Protein AF-A0A925UJ90-F1 (afdb_monomer_lite)

Sequence (127 aa):
MSRPMPLDQADGLRRLFAHSRVCVLPVVSNPNVAFGGVMLERLCTAFAEHGKHTLVIDAAERANEAREMALVDLAECIEPLSAQVSYLAARGLPLRFVDSTGSTNGFLQAAMAAAPHCDVLLVHASA

Secondary structure (DSSP, 8-state):
-PPPPPS-TTHHHHHHS-----EEEEEE--TTSTTHHHHHHHHHHHHHHTT--EEEEEESTTSPBPPGGGGT-TGGGPEE-SSSEEEEE-BT-GGGG--TTS--HHHHHHHHHH-TT-SEEEEEE--

Radius of gyration: 17.58 Å; chains: 1; bounding box: 62×36×33 Å

pLDDT: mean 89.68, std 12.05, range [47.97, 98.5]

Foldseek 3Di:
DDDDDPPDPCPVVCVVPVQQPAAEAEDADDPPDPPPVVVVVVVLVVCVVVVFAEEEEAQAPPFDDFDPCCVVAVLVQWADPDPRYIYHRQHVNLVVCQDPVRDSVSVVVRVCVSCVVGNYYYYYYHD

Structure (mmCIF, N/CA/C/O backbone):
data_AF-A0A925UJ90-F1
#
_entry.id   AF-A0A925UJ90-F1
#
loop_
_atom_site.group_PDB
_atom_site.id
_atom_site.type_symbol
_atom_site.label_atom_id
_atom_site.label_alt_id
_atom_site.label_comp_id
_atom_site.label_asym_id
_atom_site.label_entity_id
_atom_site.label_seq_id
_atom_site.pdbx_PDB_ins_code
_atom_site.Cartn_x
_atom_site.Cartn_y
_atom_site.Cartn_z
_atom_site.occupancy
_atom_site.B_iso_or_equiv
_atom_site.auth_seq_id
_atom_site.auth_comp_id
_atom_site.auth_asym_id
_atom_site.auth_atom_id
_atom_site.pdbx_PDB_model_num
ATOM 1 N N . MET A 1 1 ? -47.332 -13.103 9.776 1.00 47.97 1 MET A N 1
ATOM 2 C CA . MET A 1 1 ? -46.410 -13.966 9.007 1.00 47.97 1 MET A CA 1
ATOM 3 C C . MET A 1 1 ? -45.065 -13.956 9.714 1.00 47.97 1 MET A C 1
ATOM 5 O O . MET A 1 1 ? -44.482 -12.890 9.858 1.00 47.97 1 MET A O 1
ATOM 9 N N . SER A 1 2 ? -44.642 -15.092 10.265 1.00 55.41 2 SER A N 1
ATOM 10 C CA . SER A 1 2 ? -43.370 -15.247 10.981 1.00 55.41 2 SER A CA 1
ATOM 11 C C . SER A 1 2 ? -42.202 -15.138 9.998 1.00 55.41 2 SER A C 1
ATOM 13 O O . SER A 1 2 ? -42.175 -15.822 8.977 1.00 55.41 2 SER A O 1
ATOM 15 N N . ARG A 1 3 ? -41.247 -14.246 10.282 1.00 54.94 3 ARG A N 1
ATOM 16 C CA . ARG A 1 3 ? -40.009 -14.122 9.502 1.00 54.94 3 ARG A CA 1
ATOM 17 C C . ARG A 1 3 ? -39.208 -15.426 9.659 1.00 54.94 3 ARG A C 1
ATOM 19 O O . ARG A 1 3 ? -39.126 -15.903 10.792 1.00 54.94 3 ARG A O 1
ATOM 26 N N . PRO A 1 4 ? -38.630 -16.010 8.591 1.00 61.94 4 PRO A N 1
ATOM 27 C CA . PRO A 1 4 ? -37.834 -17.228 8.717 1.00 61.94 4 PRO A CA 1
ATOM 28 C C . PRO A 1 4 ? -36.702 -16.999 9.721 1.00 61.94 4 PRO A C 1
ATOM 30 O O . PRO A 1 4 ? -36.077 -15.932 9.714 1.00 61.94 4 PRO A O 1
ATOM 33 N N . MET A 1 5 ? -36.459 -17.980 10.593 1.00 62.44 5 MET A N 1
ATOM 34 C CA . MET A 1 5 ? -35.300 -17.969 11.485 1.00 62.44 5 MET A CA 1
ATOM 35 C C . MET A 1 5 ? -34.030 -17.835 10.630 1.00 62.44 5 MET A C 1
ATOM 37 O O . MET A 1 5 ? -33.930 -18.533 9.617 1.00 62.44 5 MET A O 1
ATOM 41 N N . PRO A 1 6 ? -33.072 -16.958 10.985 1.00 56.59 6 PRO A N 1
ATOM 42 C CA . PRO A 1 6 ? -31.803 -16.894 10.275 1.00 56.59 6 PRO A CA 1
ATOM 43 C C . PRO A 1 6 ? -31.152 -18.280 10.334 1.00 56.59 6 PRO A C 1
ATOM 45 O O . PRO A 1 6 ? -30.849 -18.769 11.419 1.00 56.59 6 PRO A O 1
ATOM 48 N N . LEU A 1 7 ? -30.963 -18.915 9.173 1.00 68.06 7 LEU A N 1
ATOM 49 C CA . LEU A 1 7 ? -30.308 -20.227 9.025 1.00 68.06 7 LEU A CA 1
ATOM 50 C C . LEU A 1 7 ? -28.852 -20.224 9.520 1.00 68.06 7 LEU A C 1
ATOM 52 O O . LEU A 1 7 ? -28.225 -21.272 9.626 1.00 68.06 7 LEU A O 1
ATOM 56 N N . ASP A 1 8 ? -28.327 -19.043 9.828 1.00 75.56 8 ASP A N 1
ATOM 57 C CA . ASP A 1 8 ? -26.949 -18.808 10.192 1.00 75.56 8 ASP A CA 1
ATOM 58 C C . ASP A 1 8 ? -26.883 -17.881 11.412 1.00 75.56 8 ASP A C 1
ATOM 60 O O . ASP A 1 8 ? -27.027 -16.659 11.317 1.00 75.56 8 ASP A O 1
ATOM 64 N N . GLN A 1 9 ? -26.681 -18.491 12.580 1.00 75.25 9 GLN A N 1
ATOM 65 C CA . GLN A 1 9 ? -26.608 -17.813 13.878 1.00 75.25 9 GLN A CA 1
ATOM 66 C C . GLN A 1 9 ? -25.436 -16.824 13.975 1.00 75.25 9 GLN A C 1
ATOM 68 O O . GLN A 1 9 ? -25.429 -15.968 14.858 1.00 75.25 9 GLN A O 1
ATOM 73 N N . ALA A 1 10 ? -24.471 -16.897 13.054 1.00 81.06 10 ALA A N 1
ATOM 74 C CA . ALA A 1 10 ? -23.337 -15.989 13.002 1.00 81.06 10 ALA A CA 1
ATOM 75 C C . ALA A 1 10 ? -23.529 -14.821 12.015 1.00 81.06 10 ALA A C 1
ATOM 77 O O . ALA A 1 10 ? -22.658 -13.959 11.963 1.00 81.06 10 ALA A O 1
ATOM 78 N N . ASP A 1 11 ? -24.644 -14.710 11.276 1.00 74.44 11 ASP A N 1
ATOM 79 C CA . ASP A 1 11 ? -24.857 -13.608 10.312 1.00 74.44 11 ASP A CA 1
ATOM 80 C C . ASP A 1 11 ? -24.800 -12.219 10.977 1.00 74.44 11 ASP A C 1
ATOM 82 O O . ASP A 1 11 ? -24.140 -11.307 10.483 1.00 74.44 11 ASP A O 1
ATOM 86 N N . GLY A 1 12 ? -25.414 -12.066 12.155 1.00 75.31 12 GLY A N 1
ATOM 87 C CA . GLY A 1 12 ? -25.370 -10.811 12.914 1.00 75.31 12 GLY A CA 1
ATOM 88 C C . GLY A 1 12 ? -23.955 -10.441 13.373 1.00 75.31 12 GLY A C 1
ATOM 89 O O . GLY A 1 12 ? -23.544 -9.292 13.231 1.00 75.31 12 GLY A O 1
ATOM 90 N N . LEU A 1 13 ? -23.185 -11.425 13.849 1.00 77.12 13 LEU A N 1
ATOM 91 C CA . LEU A 1 13 ? -21.785 -11.244 14.246 1.00 77.12 13 LEU A CA 1
ATOM 92 C C . LEU A 1 13 ? -20.913 -10.923 13.033 1.00 77.12 13 LEU A C 1
ATOM 94 O O . LEU A 1 13 ? -20.120 -9.994 13.082 1.00 77.12 13 LEU A O 1
ATOM 98 N N . ARG A 1 14 ? -21.099 -11.622 11.910 1.00 71.25 14 ARG A N 1
ATOM 99 C CA . ARG A 1 14 ? -20.369 -11.335 10.674 1.00 71.25 14 ARG A CA 1
ATOM 100 C C . ARG A 1 14 ? -20.685 -9.952 10.131 1.00 71.25 14 ARG A C 1
ATOM 102 O O . ARG A 1 14 ? -19.789 -9.354 9.575 1.00 71.25 14 ARG A O 1
ATOM 109 N N . ARG A 1 15 ? -21.891 -9.408 10.311 1.00 64.00 15 ARG A N 1
ATOM 110 C CA . ARG A 1 15 ? -22.199 -8.010 9.948 1.00 64.00 15 ARG A CA 1
ATOM 111 C C . ARG A 1 15 ? -21.576 -6.998 10.907 1.00 64.00 15 ARG A C 1
ATOM 113 O O . ARG A 1 15 ? -21.115 -5.960 10.454 1.00 64.00 15 ARG A O 1
ATOM 120 N N . LEU A 1 16 ? -21.557 -7.304 12.204 1.00 63.62 16 LEU A N 1
ATOM 121 C CA . LEU A 1 16 ? -20.955 -6.450 13.235 1.00 63.62 16 LEU A CA 1
ATOM 122 C C . LEU A 1 16 ? -19.423 -6.410 13.137 1.00 63.62 16 LEU A C 1
ATOM 124 O O . LEU A 1 16 ? -18.831 -5.357 13.338 1.00 63.62 16 LEU A O 1
ATOM 128 N N . PHE A 1 17 ? -18.802 -7.539 12.789 1.00 61.78 17 PHE A N 1
ATOM 129 C CA . PHE A 1 17 ? -17.354 -7.705 12.627 1.00 61.78 17 PHE A CA 1
ATOM 130 C C . PHE A 1 17 ? -16.897 -7.735 11.169 1.00 61.78 17 PHE A C 1
ATOM 132 O O . PHE A 1 17 ? -15.709 -7.912 10.911 1.00 61.78 17 PHE A O 1
ATOM 139 N N . ALA A 1 18 ? -17.789 -7.497 10.203 1.00 58.34 18 ALA A N 1
ATOM 140 C CA . ALA A 1 18 ? -17.408 -7.146 8.834 1.00 58.34 18 ALA A CA 1
ATOM 141 C C . ALA A 1 18 ? -16.848 -5.720 8.796 1.00 58.34 18 ALA A C 1
ATOM 143 O O . ALA A 1 18 ? -17.193 -4.967 7.884 1.00 58.34 18 ALA A O 1
ATOM 144 N N . HIS A 1 19 ? -16.016 -5.362 9.793 1.00 53.47 19 HIS A N 1
ATOM 145 C CA . HIS A 1 19 ? -15.184 -4.171 9.814 1.00 53.47 19 HIS A CA 1
ATOM 146 C C . HIS A 1 19 ? -14.774 -3.886 8.384 1.00 53.47 19 HIS A C 1
ATOM 148 O O . HIS A 1 19 ? -14.229 -4.767 7.713 1.00 53.47 19 HIS A O 1
ATOM 154 N N . SER A 1 20 ? -15.214 -2.710 7.934 1.00 56.56 20 SER A N 1
ATOM 155 C CA . SER A 1 20 ? -15.089 -2.146 6.601 1.00 56.56 20 SER A CA 1
ATOM 156 C C . SER A 1 20 ? -13.988 -2.856 5.834 1.00 56.56 20 SER A C 1
ATOM 158 O O . SER A 1 20 ? -12.818 -2.666 6.155 1.00 56.56 20 SER A O 1
ATOM 160 N N . ARG A 1 21 ? -14.352 -3.741 4.894 1.00 71.94 21 ARG A N 1
ATOM 161 C CA . ARG A 1 21 ? -13.353 -4.430 4.070 1.00 71.94 21 ARG A CA 1
ATOM 162 C C . ARG A 1 21 ? -12.382 -3.371 3.563 1.00 71.94 21 ARG A C 1
ATOM 164 O O . ARG A 1 21 ? -12.829 -2.433 2.901 1.00 71.94 21 ARG A O 1
ATOM 171 N N . VAL A 1 22 ? -11.105 -3.512 3.913 1.00 87.38 22 VAL A N 1
ATOM 172 C CA . VAL A 1 22 ? -10.053 -2.615 3.441 1.00 87.38 22 VAL A CA 1
ATOM 173 C C . VAL A 1 22 ? -10.169 -2.528 1.923 1.00 87.38 22 VAL A C 1
ATOM 175 O O . VAL A 1 22 ? -10.175 -3.548 1.228 1.00 87.38 22 VAL A O 1
ATOM 178 N N . CYS A 1 23 ? -10.303 -1.313 1.406 1.00 93.88 23 CYS A N 1
ATOM 179 C CA . CYS A 1 23 ? -10.302 -1.070 -0.024 1.00 93.88 23 CYS A CA 1
ATOM 180 C C . CYS A 1 23 ? -8.857 -1.138 -0.519 1.00 93.88 23 CYS A C 1
ATOM 182 O O . CYS A 1 23 ? -8.055 -0.260 -0.210 1.00 93.88 23 CYS A O 1
ATOM 184 N N . VAL A 1 24 ? -8.510 -2.180 -1.274 1.00 95.50 24 VAL A N 1
ATOM 185 C CA . VAL A 1 24 ? -7.200 -2.257 -1.928 1.00 95.50 24 VAL A CA 1
ATOM 186 C C . VAL A 1 24 ? -7.283 -1.518 -3.260 1.00 95.50 24 VAL A C 1
ATOM 188 O O . VAL A 1 24 ? -8.002 -1.944 -4.164 1.00 95.50 24 VAL A O 1
ATOM 191 N N . LEU A 1 25 ? -6.547 -0.414 -3.376 1.00 97.12 25 LEU A N 1
ATOM 192 C CA . LEU A 1 25 ? -6.465 0.407 -4.579 1.00 97.12 25 LEU A CA 1
ATOM 193 C C . LEU A 1 25 ? -5.089 0.227 -5.236 1.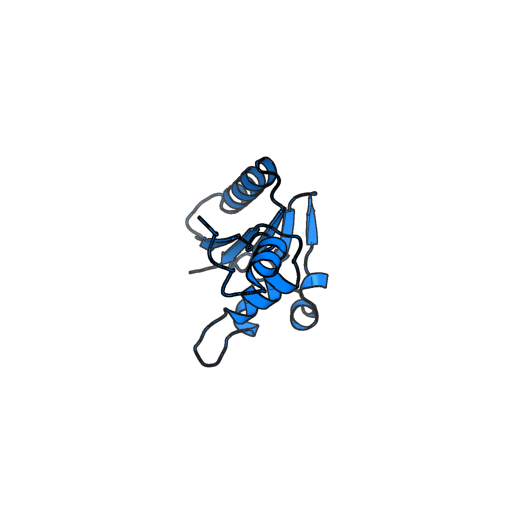00 97.12 25 LEU A C 1
ATOM 195 O O . LEU A 1 25 ? -4.117 0.834 -4.779 1.00 97.12 25 LEU A O 1
ATOM 199 N N . PRO A 1 26 ? -4.973 -0.578 -6.305 1.00 96.00 26 PRO A N 1
ATOM 200 C CA . PRO A 1 26 ? -3.741 -0.656 -7.071 1.00 96.00 26 PRO A CA 1
ATOM 201 C C . PRO A 1 26 ? -3.554 0.614 -7.907 1.00 96.00 26 PRO A C 1
ATOM 203 O O . PRO A 1 26 ? -4.454 1.041 -8.633 1.00 96.00 26 PRO A O 1
ATOM 206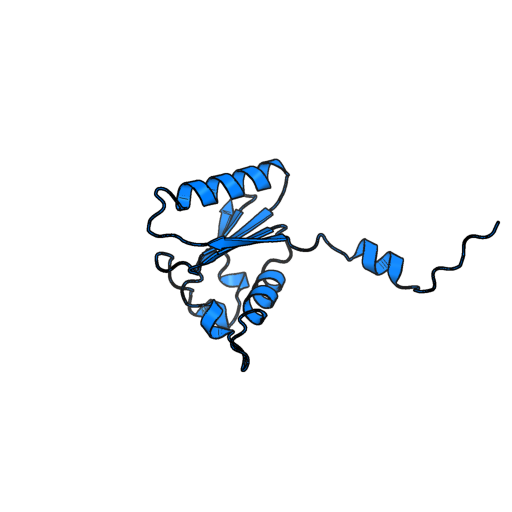 N N . VAL A 1 27 ? -2.363 1.196 -7.834 1.00 95.81 27 VAL A N 1
ATOM 207 C CA . VAL A 1 27 ? -1.934 2.336 -8.643 1.00 95.81 27 VAL A CA 1
ATOM 208 C C . VAL A 1 27 ? -0.651 1.946 -9.362 1.00 95.81 27 VAL A C 1
ATOM 210 O O . VAL A 1 27 ? 0.390 1.736 -8.746 1.00 95.81 27 VAL A O 1
ATOM 213 N N . VAL A 1 28 ? -0.712 1.854 -10.687 1.00 94.44 28 VAL A N 1
ATOM 214 C CA . VAL A 1 28 ? 0.465 1.495 -11.480 1.00 94.44 28 VAL A CA 1
ATOM 215 C C . VAL A 1 28 ? 1.435 2.673 -11.534 1.00 94.44 28 VAL A C 1
ATOM 217 O O . VAL A 1 28 ? 1.078 3.772 -11.961 1.00 94.44 28 VAL A O 1
ATOM 220 N N . SER A 1 29 ? 2.680 2.422 -11.146 1.00 93.06 29 SER A N 1
ATOM 221 C CA . SER A 1 29 ? 3.783 3.351 -11.323 1.00 93.06 29 SER A CA 1
ATOM 222 C C . SER A 1 29 ? 4.171 3.404 -12.792 1.00 93.06 29 SER A C 1
ATOM 224 O O . SER A 1 29 ? 4.605 2.409 -13.371 1.00 93.06 29 SER A O 1
ATOM 226 N N . ASN A 1 30 ? 4.001 4.572 -13.409 1.00 89.38 30 ASN A N 1
ATOM 227 C CA . ASN A 1 30 ? 4.354 4.792 -14.803 1.00 89.38 30 ASN A CA 1
ATOM 228 C C . ASN A 1 30 ? 5.437 5.876 -14.900 1.00 89.38 30 ASN A C 1
ATOM 230 O O . ASN A 1 30 ? 5.132 7.050 -14.669 1.00 89.38 30 ASN A O 1
ATOM 234 N N . PRO A 1 31 ? 6.681 5.533 -15.285 1.00 83.88 31 PRO A N 1
ATOM 235 C CA . PRO A 1 31 ? 7.778 6.498 -15.361 1.00 83.88 31 PRO A CA 1
ATOM 236 C C . PRO A 1 31 ? 7.572 7.575 -16.436 1.00 83.88 31 PRO A C 1
ATOM 238 O O . PRO A 1 31 ? 8.261 8.593 -16.407 1.00 83.88 31 PRO A O 1
ATOM 241 N N . ASN A 1 32 ? 6.634 7.366 -17.365 1.00 88.06 32 ASN A N 1
ATOM 242 C CA . ASN A 1 32 ? 6.298 8.313 -18.429 1.00 88.06 32 ASN A CA 1
ATOM 243 C C . ASN A 1 32 ? 5.207 9.314 -18.016 1.00 88.06 32 ASN A C 1
ATOM 245 O O . ASN A 1 32 ? 4.937 10.262 -18.751 1.00 88.06 32 ASN A O 1
ATOM 249 N N . VAL A 1 33 ? 4.561 9.114 -16.862 1.00 83.75 33 VAL A N 1
ATOM 250 C CA . VAL A 1 33 ? 3.568 10.048 -16.324 1.00 83.75 33 VAL A CA 1
ATOM 251 C C . VAL A 1 33 ? 4.277 11.033 -15.402 1.00 83.75 33 VAL A C 1
ATOM 253 O O . VAL A 1 33 ? 4.865 10.663 -14.385 1.00 83.75 33 VAL A O 1
ATOM 256 N N . ALA A 1 34 ? 4.220 12.314 -15.759 1.00 82.88 34 ALA A N 1
ATOM 257 C CA . ALA A 1 34 ? 4.742 13.373 -14.909 1.00 82.88 34 ALA A CA 1
ATOM 258 C C . ALA A 1 34 ? 3.925 13.486 -13.609 1.00 82.88 34 ALA A C 1
ATOM 260 O O . ALA A 1 34 ? 2.718 13.254 -13.595 1.00 82.88 34 ALA A O 1
ATOM 261 N N . PHE A 1 35 ? 4.587 13.893 -12.523 1.00 83.69 35 PHE A N 1
ATOM 262 C CA . PHE A 1 35 ? 3.945 14.217 -11.241 1.00 83.69 35 PHE A CA 1
ATOM 263 C C . PHE A 1 35 ? 3.177 13.062 -10.566 1.00 83.69 35 PHE A C 1
ATOM 265 O O . PHE A 1 35 ? 2.218 13.310 -9.837 1.00 83.69 35 PHE A O 1
ATOM 272 N N . GLY A 1 36 ? 3.616 11.807 -10.731 1.00 84.94 36 GLY A N 1
ATOM 273 C CA . GLY A 1 36 ? 2.988 10.647 -10.074 1.00 84.94 36 GLY A CA 1
ATOM 274 C C . GLY A 1 36 ? 2.818 10.799 -8.552 1.00 84.94 36 GLY A C 1
ATOM 275 O O . GLY A 1 36 ? 1.770 10.455 -8.015 1.00 84.94 36 GLY A O 1
ATOM 276 N N . GLY A 1 37 ? 3.782 11.424 -7.865 1.00 87.81 37 GLY A N 1
ATOM 277 C CA . GLY A 1 37 ? 3.665 11.726 -6.430 1.00 87.81 37 GLY A CA 1
ATOM 278 C C . GLY A 1 37 ? 2.494 12.657 -6.085 1.00 87.81 37 GLY A C 1
ATOM 279 O O . GLY A 1 37 ? 1.792 12.420 -5.108 1.00 87.81 37 GLY A O 1
ATOM 280 N N . VAL A 1 38 ? 2.210 13.658 -6.928 1.00 91.69 38 VAL A N 1
ATOM 281 C CA . VAL A 1 38 ? 1.065 14.568 -6.735 1.00 91.69 38 VAL A CA 1
ATOM 282 C C . VAL A 1 38 ? -0.251 13.813 -6.905 1.00 91.69 38 VAL A C 1
ATOM 284 O O . VAL A 1 38 ? -1.202 14.054 -6.170 1.00 91.69 38 VAL A O 1
ATOM 287 N N . MET A 1 39 ? -0.322 12.870 -7.847 1.00 92.75 39 MET A N 1
ATOM 288 C CA . MET A 1 39 ? -1.508 12.029 -8.014 1.00 92.75 39 MET A CA 1
ATOM 289 C C . MET A 1 39 ? -1.792 11.203 -6.751 1.00 92.75 39 MET A C 1
ATOM 291 O O . MET A 1 39 ? -2.936 11.157 -6.300 1.00 92.75 39 MET A O 1
ATOM 295 N N . LEU A 1 40 ? -0.758 10.593 -6.156 1.00 94.81 40 LEU A N 1
ATOM 296 C CA . LEU A 1 40 ? -0.879 9.837 -4.903 1.00 94.81 40 LEU A CA 1
ATOM 297 C C . LEU A 1 40 ? -1.374 10.731 -3.758 1.00 94.81 40 LEU A C 1
ATOM 299 O O . LEU A 1 40 ? -2.321 10.370 -3.064 1.00 94.81 40 LEU A O 1
ATOM 303 N N . GLU A 1 41 ? -0.804 11.929 -3.616 1.00 95.50 41 GLU A N 1
ATOM 304 C CA . GLU A 1 41 ? -1.239 12.916 -2.620 1.00 95.50 41 GLU A CA 1
ATOM 305 C C . GLU A 1 41 ? -2.720 13.297 -2.790 1.00 95.50 41 GLU A C 1
ATOM 307 O O . GLU A 1 41 ? -3.470 13.371 -1.812 1.00 95.50 41 GLU A O 1
ATOM 312 N N . ARG A 1 42 ? -3.179 13.490 -4.034 1.00 96.75 42 ARG A N 1
ATOM 313 C CA . ARG A 1 42 ? -4.581 13.824 -4.329 1.00 96.75 42 ARG A CA 1
ATOM 314 C C . ARG A 1 42 ? -5.539 12.682 -4.019 1.00 96.75 42 ARG A C 1
ATOM 316 O O . ARG A 1 42 ? -6.621 12.952 -3.504 1.00 96.75 42 ARG A O 1
ATOM 323 N N . LEU A 1 43 ? -5.151 11.430 -4.265 1.00 97.12 43 LEU A N 1
ATOM 324 C CA . LEU A 1 43 ? -5.943 10.274 -3.837 1.00 97.12 43 LEU A CA 1
ATOM 325 C C . LEU A 1 43 ? -6.059 10.214 -2.312 1.00 97.12 43 LEU A C 1
ATOM 327 O O . LEU A 1 43 ? -7.167 10.089 -1.795 1.00 97.12 43 LEU A O 1
ATOM 331 N N . CYS A 1 44 ? -4.944 10.363 -1.593 1.00 98.12 44 CYS A N 1
ATOM 332 C CA . CYS A 1 44 ? -4.953 10.398 -0.130 1.00 98.12 44 CYS A CA 1
ATOM 333 C C . CYS A 1 44 ? -5.839 11.529 0.407 1.00 98.12 44 CYS A C 1
ATOM 335 O O . CYS A 1 44 ? -6.614 11.311 1.333 1.00 98.12 44 CYS A O 1
ATOM 337 N N . THR A 1 45 ? -5.774 12.713 -0.208 1.00 98.00 45 THR A N 1
ATOM 338 C CA . THR A 1 45 ? -6.631 13.855 0.144 1.00 98.00 45 THR A CA 1
ATOM 339 C C . THR A 1 45 ? -8.107 13.519 -0.056 1.00 98.00 45 THR A C 1
ATOM 341 O O . THR A 1 45 ? -8.903 13.704 0.860 1.00 98.00 45 THR A O 1
ATOM 344 N N . ALA A 1 46 ? -8.472 12.959 -1.212 1.00 98.12 46 ALA A N 1
ATOM 345 C CA . ALA A 1 46 ? -9.852 12.580 -1.498 1.00 98.12 46 ALA A CA 1
ATOM 346 C C . ALA A 1 46 ? -10.383 11.536 -0.499 1.00 98.12 46 ALA A C 1
ATOM 348 O O . ALA A 1 46 ? -11.524 11.632 -0.053 1.00 98.12 46 ALA A O 1
ATOM 349 N N . PHE A 1 47 ? -9.566 10.558 -0.097 1.00 97.88 47 PHE A N 1
ATOM 350 C CA . PHE A 1 47 ? -9.948 9.604 0.947 1.00 97.88 47 PHE A CA 1
ATOM 351 C C . PHE A 1 47 ? -10.086 10.268 2.321 1.00 97.88 47 PHE A C 1
ATOM 353 O O . PHE A 1 47 ? -11.081 10.037 3.012 1.00 97.88 47 PHE A O 1
ATOM 360 N N . ALA A 1 48 ? -9.155 11.145 2.692 1.00 97.62 48 ALA A N 1
ATOM 361 C CA . ALA A 1 48 ? -9.213 11.885 3.949 1.00 97.62 48 ALA A CA 1
ATOM 362 C C . ALA A 1 48 ? -10.474 12.765 4.053 1.00 97.62 48 ALA A C 1
ATOM 364 O O . ALA A 1 48 ? -11.098 12.804 5.112 1.00 97.62 48 ALA A O 1
ATOM 365 N N . GLU A 1 49 ? -10.910 13.397 2.957 1.00 97.94 49 GLU A N 1
ATOM 366 C CA . GLU A 1 49 ? -12.169 14.162 2.885 1.00 97.94 49 GLU A CA 1
ATOM 367 C C . GLU A 1 49 ? -13.412 13.298 3.155 1.00 97.94 49 GLU A C 1
ATOM 369 O O . GLU A 1 49 ? -14.420 13.793 3.656 1.00 97.94 49 GLU A O 1
ATOM 374 N N . HIS A 1 50 ? -13.329 11.990 2.899 1.00 96.00 50 HIS A N 1
ATOM 375 C CA . HIS A 1 50 ? -14.366 11.010 3.235 1.00 96.00 50 HIS A CA 1
ATOM 376 C C . HIS A 1 50 ? -14.161 10.369 4.619 1.00 96.00 50 HIS A C 1
ATOM 378 O O . HIS A 1 50 ? -14.811 9.373 4.946 1.00 96.00 50 HIS A O 1
ATOM 384 N N . GLY A 1 51 ? -13.252 10.914 5.434 1.00 95.62 51 GLY A N 1
ATOM 385 C CA . GLY A 1 51 ? -12.925 10.403 6.763 1.00 95.62 51 GLY A CA 1
ATOM 386 C C . GLY A 1 51 ? -12.204 9.056 6.742 1.00 95.62 51 GLY A C 1
ATOM 387 O O . GLY A 1 51 ? -12.312 8.306 7.708 1.00 95.62 51 GLY A O 1
ATOM 388 N N . LYS A 1 52 ? -11.521 8.721 5.639 1.00 96.81 52 LYS A N 1
ATOM 389 C CA . LYS A 1 52 ? -10.837 7.438 5.452 1.00 96.81 52 LYS A CA 1
ATOM 390 C C . LYS A 1 52 ? -9.350 7.546 5.749 1.00 96.81 52 LYS A C 1
ATOM 392 O O . LYS A 1 52 ? -8.692 8.478 5.289 1.00 96.81 52 LYS A O 1
ATOM 397 N N . HIS A 1 53 ? -8.821 6.558 6.466 1.00 97.62 53 HIS A N 1
ATOM 398 C CA . HIS A 1 53 ? -7.388 6.438 6.700 1.00 97.62 53 HIS A CA 1
ATOM 399 C C . HIS A 1 53 ? -6.733 5.596 5.595 1.00 97.62 53 HIS A C 1
ATOM 401 O O . HIS A 1 53 ? -7.144 4.461 5.341 1.00 97.62 53 HIS A O 1
ATOM 407 N N . THR A 1 54 ? -5.703 6.136 4.943 1.00 98.44 54 THR A N 1
ATOM 408 C CA . THR A 1 54 ? -4.996 5.484 3.830 1.00 98.44 54 THR A CA 1
ATOM 409 C C . THR A 1 54 ? -3.608 5.023 4.265 1.00 98.44 54 THR A C 1
ATOM 411 O O . THR A 1 54 ? -2.816 5.822 4.758 1.00 98.44 54 THR A O 1
ATOM 414 N N . LEU A 1 55 ? -3.286 3.750 4.033 1.00 98.44 55 LEU A N 1
ATOM 415 C CA . LEU A 1 55 ? -1.906 3.271 3.987 1.00 98.44 55 LEU A CA 1
ATOM 416 C C . LEU A 1 55 ? -1.420 3.318 2.538 1.00 98.44 55 LEU A C 1
ATOM 418 O O . LEU A 1 55 ? -1.944 2.603 1.683 1.00 98.44 55 LEU A O 1
ATOM 422 N N . VAL A 1 56 ? -0.406 4.135 2.273 1.00 98.31 56 VAL A N 1
ATOM 423 C CA . VAL A 1 56 ? 0.323 4.129 1.004 1.00 98.31 56 VAL A CA 1
ATOM 424 C C . VAL A 1 56 ? 1.445 3.104 1.095 1.00 98.31 56 VAL A C 1
ATOM 426 O O . VAL A 1 56 ? 2.363 3.252 1.894 1.00 98.31 56 VAL A O 1
ATOM 429 N N . ILE A 1 57 ? 1.382 2.072 0.262 1.00 98.25 57 ILE A N 1
ATOM 430 C CA . ILE A 1 57 ? 2.438 1.075 0.100 1.00 98.25 57 ILE A CA 1
ATOM 431 C C . ILE A 1 57 ? 3.164 1.387 -1.201 1.00 98.25 57 ILE A C 1
ATOM 433 O O . ILE A 1 57 ? 2.615 1.180 -2.283 1.00 98.25 57 ILE A O 1
ATOM 437 N N . ASP A 1 58 ? 4.389 1.889 -1.103 1.00 97.31 58 ASP A N 1
ATOM 438 C CA . ASP A 1 58 ? 5.161 2.335 -2.259 1.00 97.31 58 ASP A CA 1
ATOM 439 C C . ASP A 1 58 ? 6.233 1.306 -2.620 1.00 97.31 58 ASP A C 1
ATOM 441 O O . ASP A 1 58 ? 7.325 1.261 -2.051 1.00 97.31 58 ASP A O 1
ATOM 445 N N . ALA A 1 59 ? 5.879 0.432 -3.557 1.00 96.56 59 ALA A N 1
ATOM 446 C CA . ALA A 1 59 ? 6.715 -0.628 -4.104 1.00 96.56 59 ALA A CA 1
ATOM 447 C C . ALA A 1 59 ? 7.236 -0.302 -5.515 1.00 96.56 59 ALA A C 1
ATOM 449 O O . ALA A 1 59 ? 7.748 -1.184 -6.204 1.00 96.56 59 ALA A O 1
ATOM 450 N N . ALA A 1 60 ? 7.100 0.948 -5.963 1.00 94.88 60 ALA A N 1
ATOM 451 C CA . ALA A 1 60 ? 7.590 1.389 -7.260 1.00 94.88 60 ALA A CA 1
ATOM 452 C C . ALA A 1 60 ? 9.125 1.338 -7.359 1.00 94.88 60 ALA A C 1
ATOM 454 O O . ALA A 1 60 ? 9.845 1.439 -6.366 1.00 94.88 60 ALA A O 1
ATOM 455 N N . GLU A 1 61 ? 9.648 1.275 -8.585 1.00 91.5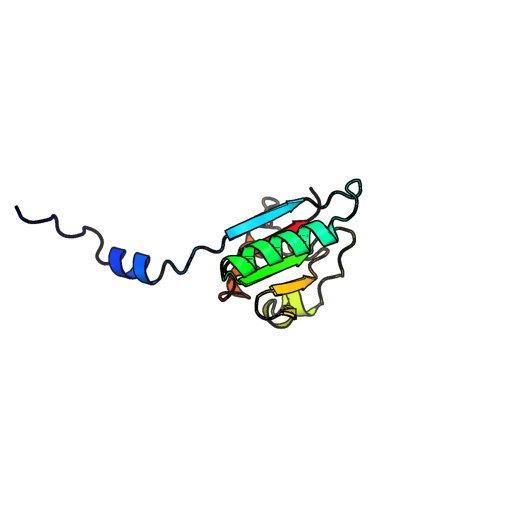0 61 GLU A N 1
ATOM 456 C CA . GLU A 1 61 ? 11.096 1.205 -8.852 1.00 91.50 61 GLU A CA 1
ATOM 457 C C . GLU A 1 61 ? 11.890 2.380 -8.255 1.00 91.50 61 GLU A C 1
ATOM 459 O O . GLU A 1 61 ? 13.051 2.227 -7.883 1.00 91.50 61 GLU A O 1
ATOM 464 N N . ARG A 1 62 ? 11.264 3.558 -8.144 1.00 89.69 62 ARG A N 1
ATOM 465 C CA . ARG A 1 62 ? 11.882 4.778 -7.594 1.00 89.69 62 ARG A CA 1
ATOM 466 C C . ARG A 1 62 ? 11.586 5.005 -6.109 1.00 89.69 62 ARG A C 1
ATOM 468 O O . ARG A 1 62 ? 12.077 5.986 -5.558 1.00 89.69 62 ARG A O 1
ATOM 475 N N . ALA A 1 63 ? 10.793 4.138 -5.481 1.00 93.00 63 ALA A N 1
ATOM 476 C CA . ALA A 1 63 ? 10.478 4.228 -4.060 1.00 93.00 63 ALA A CA 1
ATOM 477 C C . ALA A 1 63 ? 11.709 3.922 -3.199 1.00 93.00 63 ALA A C 1
ATOM 479 O O . ALA A 1 63 ? 12.704 3.383 -3.689 1.00 93.00 63 ALA A O 1
ATOM 480 N N . ASN A 1 64 ? 11.640 4.229 -1.906 1.00 94.94 64 ASN A N 1
ATOM 481 C CA . ASN A 1 64 ? 12.664 3.799 -0.957 1.00 94.94 64 ASN A CA 1
ATOM 482 C C . ASN A 1 64 ? 12.637 2.273 -0.768 1.00 94.94 64 ASN A C 1
ATOM 484 O O . ASN A 1 64 ? 11.593 1.631 -0.920 1.00 94.94 64 ASN A O 1
ATOM 488 N N . GLU A 1 65 ? 13.788 1.689 -0.422 1.00 94.88 65 GLU A N 1
ATOM 489 C CA . GLU A 1 65 ? 13.850 0.271 -0.049 1.00 94.88 65 GLU A CA 1
ATOM 490 C C . GLU A 1 65 ? 13.078 0.008 1.233 1.00 94.88 65 GLU A C 1
ATOM 492 O O . GLU A 1 65 ? 13.056 0.836 2.148 1.00 94.88 65 GLU A O 1
ATOM 497 N N . ALA A 1 66 ? 12.458 -1.168 1.294 1.00 94.88 66 ALA A N 1
ATOM 498 C CA . ALA A 1 66 ? 11.887 -1.640 2.537 1.00 94.88 66 ALA A CA 1
ATOM 499 C C . ALA A 1 66 ? 12.980 -1.818 3.591 1.00 94.88 66 ALA A C 1
ATOM 501 O O . ALA A 1 66 ? 14.064 -2.331 3.310 1.00 94.88 66 ALA A O 1
ATOM 502 N N . ARG A 1 67 ? 12.665 -1.419 4.823 1.00 94.12 67 ARG A N 1
ATOM 503 C CA . ARG A 1 67 ? 13.534 -1.649 5.979 1.00 94.12 67 ARG A CA 1
ATOM 504 C C . ARG A 1 67 ? 13.680 -3.153 6.207 1.00 94.12 67 ARG A C 1
ATOM 506 O O . ARG A 1 67 ? 12.719 -3.895 6.026 1.00 94.12 67 ARG A O 1
ATOM 513 N N . GLU A 1 68 ? 14.846 -3.600 6.668 1.00 91.88 68 GLU A N 1
ATOM 514 C CA . GLU A 1 68 ? 15.093 -5.027 6.941 1.00 91.88 68 GLU A CA 1
ATOM 515 C C . GLU A 1 68 ? 14.070 -5.624 7.923 1.00 91.88 68 GLU A C 1
ATOM 517 O O . GLU A 1 68 ? 13.630 -6.762 7.754 1.00 91.88 68 GLU A O 1
ATOM 522 N N . MET A 1 69 ? 13.621 -4.818 8.894 1.00 94.75 69 MET A N 1
ATOM 523 C CA . MET A 1 69 ? 12.613 -5.201 9.886 1.00 94.75 69 MET A CA 1
ATOM 524 C C . MET A 1 69 ? 11.249 -5.550 9.272 1.00 94.75 69 MET A C 1
ATOM 526 O O . MET A 1 69 ? 10.483 -6.286 9.882 1.00 94.75 69 MET A O 1
ATOM 530 N N . ALA A 1 70 ? 10.957 -5.119 8.040 1.00 93.69 70 ALA A N 1
ATOM 531 C CA . ALA A 1 70 ? 9.670 -5.354 7.384 1.00 93.69 70 ALA A CA 1
ATOM 532 C C . ALA A 1 70 ? 9.354 -6.847 7.165 1.00 93.69 70 ALA A C 1
ATOM 534 O O . ALA A 1 70 ? 8.199 -7.203 6.948 1.00 93.69 70 ALA A O 1
ATOM 535 N N . LEU A 1 71 ? 10.362 -7.729 7.212 1.00 92.00 71 LEU A N 1
ATOM 536 C CA . LEU A 1 71 ? 10.173 -9.185 7.151 1.00 92.00 71 LEU A CA 1
ATOM 537 C C . LEU A 1 71 ? 9.881 -9.828 8.512 1.00 92.00 71 LEU A C 1
ATOM 539 O O . LEU A 1 71 ? 9.458 -10.981 8.558 1.00 92.00 71 LEU A O 1
ATOM 543 N N . VAL A 1 72 ? 10.128 -9.104 9.601 1.00 93.88 72 VAL A N 1
ATOM 544 C CA . VAL A 1 72 ? 9.896 -9.557 10.975 1.00 93.88 72 VAL A CA 1
ATOM 545 C C . VAL A 1 72 ? 8.589 -8.963 11.490 1.00 93.88 72 VAL A C 1
ATOM 547 O O . VAL A 1 72 ? 7.715 -9.708 11.927 1.00 93.88 72 VAL A O 1
ATOM 550 N N . ASP A 1 73 ? 8.437 -7.642 11.375 1.00 94.31 73 ASP A N 1
ATOM 551 C CA . ASP A 1 73 ? 7.236 -6.903 11.747 1.00 94.31 73 ASP A CA 1
ATOM 552 C C . ASP A 1 73 ? 6.987 -5.747 10.760 1.00 94.31 73 ASP A C 1
ATOM 554 O O . ASP A 1 73 ? 7.680 -4.724 10.743 1.00 94.31 73 ASP A O 1
ATOM 558 N N . LEU A 1 74 ? 5.968 -5.914 9.912 1.00 95.00 74 LEU A N 1
ATOM 559 C CA . LEU A 1 74 ? 5.547 -4.878 8.968 1.00 95.00 74 LEU A CA 1
ATOM 560 C C . LEU A 1 74 ? 5.020 -3.632 9.679 1.00 95.00 74 LEU A C 1
ATOM 562 O O . LEU A 1 74 ? 5.225 -2.534 9.167 1.00 95.00 74 LEU A O 1
ATOM 566 N N . ALA A 1 75 ? 4.345 -3.782 10.821 1.00 96.25 75 ALA A N 1
ATOM 567 C CA . ALA A 1 75 ? 3.700 -2.667 11.506 1.00 96.25 75 ALA A CA 1
ATOM 568 C C . ALA A 1 75 ? 4.735 -1.671 12.044 1.00 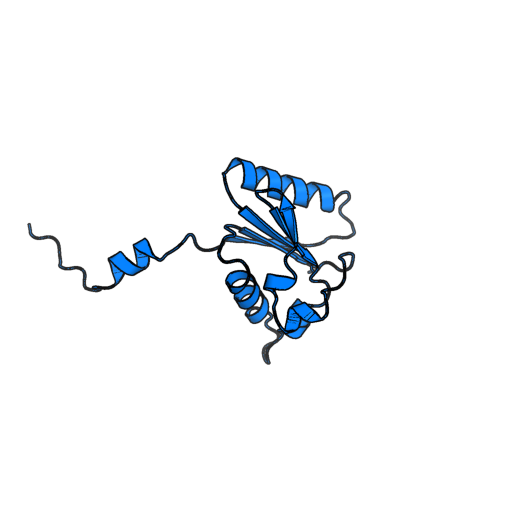96.25 75 ALA A C 1
ATOM 570 O O . ALA A 1 75 ? 4.519 -0.465 11.956 1.00 96.25 75 ALA A O 1
ATOM 571 N N . GLU A 1 76 ? 5.891 -2.160 12.506 1.00 96.56 76 GLU A N 1
ATOM 572 C CA . GLU A 1 76 ? 7.013 -1.319 12.950 1.00 96.56 76 GLU A CA 1
ATOM 573 C C . GLU A 1 76 ? 7.597 -0.460 11.811 1.00 96.56 76 GLU A C 1
ATOM 575 O O . GLU A 1 76 ? 8.180 0.600 12.039 1.00 96.56 76 GLU A O 1
ATOM 580 N N . CYS A 1 77 ? 7.417 -0.895 10.564 1.00 97.56 77 CYS A N 1
ATOM 581 C CA . CYS A 1 77 ? 7.914 -0.197 9.381 1.00 97.56 77 CYS A CA 1
ATOM 582 C C . CYS A 1 77 ? 6.905 0.788 8.775 1.00 97.56 77 CYS A C 1
ATOM 584 O O . CYS A 1 77 ? 7.240 1.455 7.795 1.00 97.56 77 CYS A O 1
ATOM 586 N N . ILE A 1 78 ? 5.688 0.876 9.320 1.00 98.06 78 ILE A N 1
ATOM 587 C CA . ILE A 1 78 ? 4.665 1.817 8.862 1.00 98.06 78 ILE A CA 1
ATOM 588 C C . ILE A 1 78 ? 4.889 3.172 9.531 1.00 98.06 78 ILE A C 1
ATOM 590 O O . ILE A 1 78 ? 4.833 3.312 10.751 1.00 98.06 78 ILE A O 1
ATOM 594 N N . GLU A 1 79 ? 5.097 4.193 8.711 1.00 97.75 79 GLU A N 1
ATOM 595 C CA . GLU A 1 79 ? 5.392 5.551 9.152 1.00 97.75 79 GLU A CA 1
ATOM 596 C C . GLU A 1 79 ? 4.130 6.420 9.057 1.00 97.75 79 GLU A C 1
ATOM 598 O O . GLU A 1 79 ? 3.581 6.572 7.962 1.00 97.75 79 GLU A O 1
ATOM 603 N N . PRO A 1 80 ? 3.641 7.018 10.158 1.00 97.62 80 PRO A N 1
ATOM 604 C CA . PRO A 1 80 ? 2.557 7.987 10.077 1.00 97.62 80 PRO A CA 1
ATOM 605 C C . PRO A 1 80 ? 3.069 9.271 9.412 1.00 97.62 80 PRO A C 1
ATOM 607 O O . PRO A 1 80 ? 4.027 9.884 9.882 1.00 97.62 80 PRO A O 1
ATOM 610 N N . LEU A 1 81 ? 2.420 9.697 8.329 1.00 96.62 81 LEU A N 1
ATOM 611 C CA . LEU A 1 81 ? 2.726 10.962 7.649 1.00 96.62 81 LEU A CA 1
ATOM 612 C C . LEU A 1 81 ? 1.770 12.083 8.072 1.00 96.62 81 LEU A C 1
ATOM 614 O O . LEU A 1 81 ? 2.145 13.254 8.088 1.00 96.62 81 LEU A O 1
ATOM 618 N N . SER A 1 82 ? 0.526 11.733 8.402 1.00 96.56 82 SER A N 1
ATOM 619 C CA . SER A 1 82 ? -0.500 12.646 8.906 1.00 96.56 82 SER A CA 1
ATOM 620 C C . SER A 1 82 ? -1.536 11.884 9.740 1.00 96.56 82 SER A C 1
ATOM 622 O O . SER A 1 82 ? -1.401 10.686 9.968 1.00 96.56 82 SER A O 1
ATOM 624 N N . ALA A 1 83 ? -2.598 12.561 10.183 1.00 95.44 83 ALA A N 1
ATOM 625 C CA . ALA A 1 83 ? -3.688 11.913 10.913 1.00 95.44 83 ALA A CA 1
ATOM 626 C C . ALA A 1 83 ? -4.528 10.939 10.055 1.00 95.44 83 ALA A C 1
ATOM 628 O O . ALA A 1 83 ? -5.260 10.126 10.612 1.00 95.44 83 ALA A O 1
ATOM 629 N N . GLN A 1 84 ? -4.458 11.029 8.721 1.00 97.62 84 GLN A N 1
ATOM 630 C CA . GLN A 1 84 ? -5.226 10.190 7.789 1.00 97.62 84 GLN A CA 1
ATOM 631 C C . GLN A 1 84 ? -4.340 9.375 6.841 1.00 97.62 84 GLN A C 1
ATOM 633 O O . GLN A 1 84 ? -4.865 8.640 6.002 1.00 97.62 84 GLN A O 1
ATOM 638 N N . VAL A 1 85 ? -3.015 9.525 6.917 1.00 98.25 85 VAL A N 1
ATOM 639 C CA . VAL A 1 85 ? -2.086 8.896 5.977 1.00 98.25 85 VAL A CA 1
ATOM 640 C C . VAL A 1 85 ? -0.927 8.265 6.727 1.00 98.25 85 VAL A C 1
ATOM 642 O O . VAL A 1 85 ? -0.177 8.952 7.421 1.00 98.25 85 VAL A O 1
ATOM 645 N N . SER A 1 86 ? -0.735 6.974 6.481 1.00 98.50 86 SER A N 1
ATOM 646 C CA . SER A 1 86 ? 0.484 6.244 6.813 1.00 98.50 86 SER A CA 1
ATOM 647 C C . SER A 1 86 ? 1.185 5.785 5.538 1.00 98.50 86 SER A C 1
ATOM 649 O O . SER A 1 86 ? 0.564 5.667 4.479 1.00 98.50 86 SER A O 1
ATOM 651 N N . TYR A 1 87 ? 2.480 5.513 5.633 1.00 98.31 87 TYR A N 1
ATOM 652 C CA . TYR A 1 87 ? 3.331 5.151 4.509 1.00 98.31 87 TYR A CA 1
ATOM 653 C C . TYR A 1 87 ? 4.203 3.945 4.837 1.00 98.31 87 TYR A C 1
ATOM 655 O O . TYR A 1 87 ? 4.731 3.827 5.939 1.00 98.31 87 TYR A O 1
ATOM 663 N N . LEU A 1 88 ? 4.375 3.064 3.857 1.00 98.38 88 LEU A N 1
ATOM 664 C CA . LEU A 1 88 ? 5.301 1.945 3.898 1.00 98.38 88 LEU A CA 1
ATOM 665 C C . LEU A 1 88 ? 6.179 1.983 2.645 1.00 98.38 88 LEU A C 1
ATOM 667 O O . LEU A 1 88 ? 5.699 1.746 1.533 1.00 98.38 88 LEU A O 1
ATOM 671 N N . ALA A 1 89 ? 7.476 2.226 2.840 1.00 97.81 89 ALA A N 1
ATOM 672 C CA . ALA A 1 89 ? 8.479 1.967 1.814 1.00 97.81 89 ALA A CA 1
ATOM 673 C C . ALA A 1 89 ? 8.541 0.455 1.559 1.00 97.81 89 ALA A C 1
ATOM 675 O O . ALA A 1 89 ? 8.818 -0.325 2.471 1.00 97.81 89 ALA A O 1
ATOM 676 N N . ALA A 1 90 ? 8.254 0.033 0.331 1.00 97.56 90 ALA A N 1
ATOM 677 C CA . ALA A 1 90 ? 8.048 -1.371 -0.006 1.00 97.56 90 ALA A CA 1
ATOM 678 C C . ALA A 1 90 ? 8.779 -1.797 -1.286 1.00 97.56 90 ALA A C 1
ATOM 680 O O . ALA A 1 90 ? 8.469 -2.858 -1.836 1.00 97.56 90 ALA A O 1
ATOM 681 N N . ARG A 1 91 ? 9.752 -1.021 -1.791 1.00 96.56 91 ARG A N 1
ATOM 682 C CA . ARG A 1 91 ? 10.502 -1.421 -2.993 1.00 96.56 91 ARG A CA 1
ATOM 683 C C . ARG A 1 91 ? 11.150 -2.789 -2.773 1.00 96.56 91 ARG A C 1
ATOM 685 O O . ARG A 1 91 ? 11.892 -2.988 -1.815 1.00 96.56 91 ARG A O 1
ATOM 692 N N . GLY A 1 92 ? 10.835 -3.739 -3.656 1.00 94.69 92 GLY A N 1
ATOM 693 C CA . GLY A 1 92 ? 11.321 -5.123 -3.599 1.00 94.69 92 GLY A CA 1
ATOM 694 C C . GLY A 1 92 ? 10.685 -6.008 -2.516 1.00 94.69 92 GLY A C 1
ATOM 695 O O . GLY A 1 92 ? 10.907 -7.218 -2.523 1.00 94.69 92 GLY A O 1
ATOM 696 N N . LEU A 1 93 ? 9.868 -5.452 -1.618 1.00 96.19 93 LEU A N 1
ATOM 697 C CA . LEU A 1 93 ? 9.263 -6.192 -0.511 1.00 96.19 93 LEU A CA 1
ATOM 698 C C . LEU A 1 93 ? 8.211 -7.217 -0.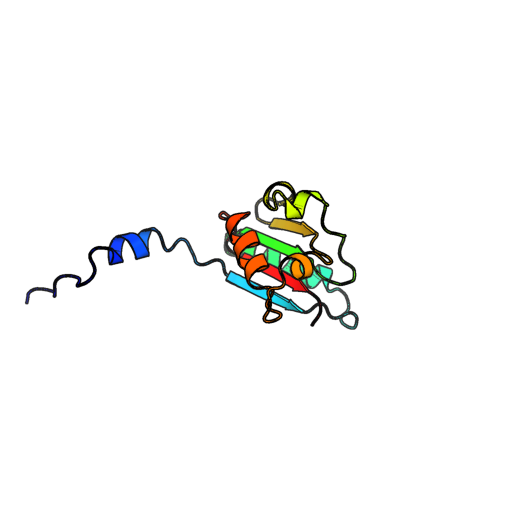961 1.00 96.19 93 LEU A C 1
ATOM 700 O O . LEU A 1 93 ? 8.310 -8.352 -0.498 1.00 96.19 93 LEU A O 1
ATOM 704 N N . PRO A 1 94 ? 7.275 -6.921 -1.894 1.00 95.25 94 PRO A N 1
ATOM 705 C CA . PRO A 1 94 ? 6.285 -7.908 -2.338 1.00 95.25 94 PRO A CA 1
ATOM 706 C C . PRO A 1 94 ? 6.902 -9.209 -2.868 1.00 95.25 94 PRO A C 1
ATOM 708 O O . PRO A 1 94 ? 6.345 -10.284 -2.661 1.00 95.25 94 PRO A O 1
ATOM 711 N N . LEU A 1 95 ? 8.085 -9.137 -3.492 1.00 94.25 95 LEU A N 1
ATOM 712 C CA . LEU A 1 95 ? 8.802 -10.306 -4.017 1.00 94.25 95 LEU A CA 1
ATOM 713 C C . LEU A 1 95 ? 9.265 -11.270 -2.916 1.00 94.25 95 LEU A C 1
ATOM 715 O O . LEU A 1 95 ? 9.483 -12.446 -3.186 1.00 94.25 95 LEU A O 1
ATOM 719 N N . ARG A 1 96 ? 9.392 -10.804 -1.667 1.00 94.31 96 ARG A N 1
ATOM 720 C CA . ARG A 1 96 ? 9.721 -11.650 -0.508 1.00 94.31 96 ARG A CA 1
ATOM 721 C C . ARG A 1 96 ? 8.539 -12.503 -0.034 1.00 94.31 96 ARG A C 1
ATOM 723 O O . ARG A 1 96 ? 8.740 -13.411 0.761 1.00 94.31 96 ARG A O 1
ATOM 730 N N . PHE A 1 97 ? 7.338 -12.227 -0.543 1.00 94.75 97 PHE A N 1
ATOM 731 C CA . PHE A 1 97 ? 6.095 -12.935 -0.230 1.00 94.75 97 PHE A CA 1
ATOM 732 C C . PHE A 1 97 ? 5.579 -13.764 -1.412 1.00 94.75 97 PHE A C 1
ATOM 734 O O . PHE A 1 97 ? 4.441 -14.231 -1.371 1.00 94.75 97 PHE A O 1
ATOM 741 N N . VAL A 1 98 ? 6.373 -13.910 -2.479 1.00 95.56 98 VAL A N 1
ATOM 742 C CA . VAL A 1 98 ? 5.962 -14.685 -3.649 1.00 95.56 98 VAL A CA 1
ATOM 743 C C . VAL A 1 98 ? 5.849 -16.166 -3.287 1.00 95.56 98 VAL A C 1
ATOM 745 O O . VAL A 1 98 ? 6.776 -16.757 -2.730 1.00 95.56 98 VAL A O 1
ATOM 748 N N . ASP A 1 99 ? 4.701 -16.765 -3.580 1.00 94.31 99 ASP A N 1
ATOM 749 C CA . ASP A 1 99 ? 4.489 -18.195 -3.380 1.00 94.31 99 ASP A CA 1
ATOM 750 C C . ASP A 1 99 ? 4.904 -19.026 -4.608 1.00 94.31 99 ASP A C 1
ATOM 752 O O . ASP A 1 99 ? 5.348 -18.512 -5.636 1.00 94.31 99 ASP A O 1
ATOM 756 N N . SER A 1 100 ? 4.729 -20.348 -4.517 1.00 95.69 100 SER A N 1
ATOM 757 C CA . SER A 1 100 ? 5.053 -21.285 -5.604 1.00 95.69 100 SER A CA 1
ATOM 758 C C . SER A 1 100 ? 4.265 -21.069 -6.907 1.00 95.69 100 SER A C 1
ATOM 760 O O . SER A 1 100 ? 4.632 -21.634 -7.933 1.00 95.69 100 SER A O 1
ATOM 762 N N . THR A 1 101 ? 3.192 -20.272 -6.880 1.00 95.38 101 THR A N 1
ATOM 763 C CA . THR A 1 101 ? 2.374 -19.926 -8.054 1.00 95.38 101 THR A CA 1
ATOM 764 C C . THR A 1 101 ? 2.758 -18.580 -8.668 1.00 95.38 101 THR A C 1
ATOM 766 O O . THR A 1 101 ? 2.194 -18.192 -9.689 1.00 95.38 101 THR A O 1
ATOM 769 N N . GLY A 1 102 ? 3.717 -17.865 -8.069 1.00 93.06 102 GLY A N 1
ATOM 770 C CA . GLY A 1 102 ? 4.082 -16.510 -8.475 1.00 93.06 102 GLY A CA 1
ATOM 771 C C . GLY A 1 102 ? 3.183 -15.427 -7.872 1.00 93.06 102 GLY A C 1
ATOM 772 O O . GLY A 1 102 ? 3.273 -14.270 -8.276 1.00 93.06 102 GLY A O 1
ATOM 773 N N . SER A 1 103 ? 2.313 -15.770 -6.918 1.00 93.81 103 SER A N 1
ATOM 774 C CA . SER A 1 103 ? 1.387 -14.820 -6.305 1.00 93.81 103 SER A CA 1
ATOM 775 C C . SER A 1 103 ? 2.029 -14.093 -5.131 1.00 93.81 103 SER A C 1
ATOM 777 O O . SER A 1 103 ? 2.639 -14.709 -4.261 1.00 93.81 103 SER A O 1
ATOM 779 N N . THR A 1 104 ? 1.828 -12.778 -5.065 1.00 94.62 104 THR A N 1
ATOM 780 C CA . THR A 1 104 ? 2.217 -11.928 -3.929 1.00 94.62 104 THR A CA 1
ATOM 781 C C . THR A 1 104 ? 1.037 -11.612 -3.007 1.00 94.62 104 THR A C 1
ATOM 783 O O . THR A 1 104 ? 1.122 -10.722 -2.165 1.00 94.62 104 THR A O 1
ATOM 786 N N . ASN A 1 105 ? -0.078 -12.348 -3.106 1.00 94.25 105 ASN A N 1
ATOM 787 C CA . ASN A 1 105 ? -1.258 -12.114 -2.265 1.00 94.25 105 ASN A CA 1
ATOM 788 C C . ASN A 1 105 ? -0.941 -12.197 -0.758 1.00 94.25 105 ASN A C 1
ATOM 790 O O . ASN A 1 105 ? -1.538 -11.472 0.036 1.00 94.25 105 ASN A O 1
ATOM 794 N N . GLY A 1 106 ? 0.040 -13.019 -0.364 1.00 94.38 106 GLY A N 1
ATOM 795 C CA . GLY A 1 106 ? 0.523 -13.089 1.019 1.00 94.38 106 GLY A CA 1
ATOM 796 C C . GLY A 1 106 ? 1.000 -11.737 1.564 1.00 94.38 106 GLY A C 1
ATOM 797 O O . GLY A 1 106 ? 0.737 -11.425 2.723 1.00 94.38 106 GLY A O 1
ATOM 798 N N . PHE A 1 107 ? 1.604 -10.896 0.719 1.00 96.12 107 PHE A N 1
ATOM 799 C CA . PHE A 1 107 ? 2.011 -9.542 1.096 1.00 96.12 107 PHE A CA 1
ATOM 800 C C . PHE A 1 107 ? 0.809 -8.652 1.422 1.00 96.12 107 PHE A C 1
ATOM 802 O O . PHE A 1 107 ? 0.810 -7.972 2.444 1.00 96.12 107 PHE A O 1
ATOM 809 N N . LEU A 1 108 ? -0.243 -8.685 0.595 1.00 94.50 108 LEU A N 1
ATOM 810 C CA . LEU A 1 108 ? -1.453 -7.890 0.833 1.00 94.50 108 LEU A CA 1
ATOM 811 C C . LEU A 1 108 ? -2.136 -8.296 2.143 1.00 94.50 108 LEU A C 1
ATOM 813 O O . LEU A 1 108 ? -2.559 -7.431 2.906 1.00 94.50 108 LEU A O 1
ATOM 817 N N . GLN A 1 109 ? -2.202 -9.599 2.431 1.00 94.19 109 GLN A N 1
ATOM 818 C CA . GLN A 1 109 ? -2.741 -10.097 3.701 1.00 94.19 109 GLN A CA 1
ATOM 819 C C . GLN A 1 109 ? -1.912 -9.616 4.895 1.00 94.19 109 GLN A C 1
ATOM 821 O O . GLN A 1 109 ? -2.475 -9.143 5.881 1.00 94.19 109 GLN A O 1
ATOM 826 N N . ALA A 1 110 ? -0.583 -9.680 4.790 1.00 95.00 110 ALA A N 1
ATOM 827 C CA . ALA A 1 110 ? 0.316 -9.218 5.840 1.00 95.00 110 ALA A CA 1
ATOM 828 C C . ALA A 1 110 ? 0.190 -7.701 6.077 1.00 95.00 110 ALA A C 1
ATOM 830 O O . ALA A 1 110 ? 0.108 -7.263 7.222 1.00 95.00 110 ALA A O 1
ATOM 831 N N . ALA A 1 111 ? 0.080 -6.901 5.013 1.00 95.50 111 ALA A N 1
ATOM 832 C CA . ALA A 1 111 ? -0.118 -5.457 5.117 1.00 95.50 111 ALA A CA 1
ATOM 833 C C . ALA A 1 111 ? -1.473 -5.085 5.750 1.00 95.50 111 ALA A C 1
ATOM 835 O O . ALA A 1 111 ? -1.528 -4.203 6.605 1.00 95.50 111 ALA A O 1
ATOM 836 N N . MET A 1 112 ? -2.562 -5.778 5.389 1.00 94.19 112 MET A N 1
ATOM 837 C CA . MET A 1 112 ? -3.873 -5.579 6.028 1.00 94.19 112 MET A CA 1
ATOM 838 C C . MET A 1 112 ? -3.849 -5.947 7.516 1.00 94.19 112 MET A C 1
ATOM 840 O O . MET A 1 112 ? -4.476 -5.267 8.326 1.00 94.19 112 MET A O 1
ATOM 844 N N . ALA A 1 113 ? -3.112 -6.999 7.885 1.00 93.44 113 ALA A N 1
ATOM 845 C CA . ALA A 1 113 ? -2.943 -7.400 9.279 1.00 93.44 113 ALA A CA 1
ATOM 846 C C . ALA A 1 113 ? -2.084 -6.408 10.083 1.00 93.44 113 ALA A C 1
ATOM 848 O O . ALA A 1 113 ? -2.368 -6.175 11.254 1.00 93.44 113 ALA A O 1
ATOM 849 N N . ALA A 1 114 ? -1.066 -5.808 9.458 1.00 95.44 114 ALA A N 1
ATOM 850 C CA . ALA A 1 114 ? -0.194 -4.808 10.076 1.00 95.44 114 ALA A CA 1
ATOM 851 C C . ALA A 1 114 ? -0.878 -3.444 10.270 1.00 95.44 114 ALA A C 1
ATOM 853 O O . ALA A 1 114 ? -0.532 -2.695 11.183 1.00 95.44 114 ALA A O 1
ATOM 854 N N . ALA A 1 115 ? -1.870 -3.121 9.435 1.00 94.50 115 ALA A N 1
ATOM 855 C CA . ALA A 1 115 ? -2.574 -1.842 9.456 1.00 94.50 115 ALA A CA 1
ATOM 856 C C . ALA A 1 115 ? -4.104 -1.996 9.561 1.00 94.50 115 ALA A C 1
ATOM 858 O O . ALA A 1 115 ? -4.835 -1.470 8.718 1.00 94.50 115 ALA A O 1
ATOM 859 N N . PRO A 1 116 ? -4.630 -2.651 10.615 1.00 90.94 116 PRO A N 1
ATOM 860 C CA . PRO A 1 116 ? -6.062 -2.949 10.730 1.00 90.94 116 PRO A CA 1
ATOM 861 C C . PRO A 1 116 ? -6.937 -1.697 10.915 1.00 90.94 116 PRO A C 1
ATOM 863 O O . PRO A 1 116 ? -8.158 -1.774 10.831 1.00 90.94 116 PRO A O 1
ATOM 866 N N . HIS A 1 117 ? -6.319 -0.547 11.194 1.00 89.25 117 HIS A N 1
ATOM 867 C CA . HIS A 1 117 ? -6.970 0.753 11.352 1.00 89.25 117 HIS A CA 1
ATOM 868 C C . HIS A 1 117 ? -7.141 1.511 10.026 1.00 89.25 117 HIS A C 1
ATOM 870 O O . HIS A 1 117 ? -7.827 2.530 9.999 1.00 89.25 117 HIS A O 1
ATOM 876 N N . CYS A 1 118 ? -6.505 1.059 8.941 1.00 94.44 118 CYS A N 1
ATOM 877 C CA . CYS A 1 118 ? -6.621 1.701 7.637 1.00 94.44 118 CYS A CA 1
ATOM 878 C C . CYS A 1 118 ? -7.892 1.248 6.916 1.00 94.44 118 CYS A C 1
ATOM 880 O O . CYS A 1 118 ? -8.224 0.067 6.895 1.00 94.44 118 CYS A O 1
ATOM 882 N N . ASP A 1 119 ? -8.571 2.183 6.258 1.00 95.81 119 ASP A N 1
ATOM 883 C CA . ASP A 1 119 ? -9.704 1.879 5.387 1.00 95.81 119 ASP A CA 1
ATOM 884 C C . ASP A 1 119 ? -9.268 1.573 3.949 1.00 95.81 119 ASP A C 1
ATOM 886 O O . ASP A 1 119 ? -9.982 0.885 3.214 1.00 95.81 119 ASP A O 1
ATOM 890 N N . VAL A 1 120 ? -8.127 2.128 3.526 1.00 97.69 120 VAL A N 1
ATOM 891 C CA . VAL A 1 120 ? -7.608 2.027 2.158 1.00 97.69 120 VAL A CA 1
ATOM 892 C C . VAL A 1 120 ? -6.157 1.569 2.184 1.00 97.69 120 VAL A C 1
ATOM 894 O O . VAL A 1 120 ? -5.325 2.170 2.861 1.00 97.69 120 VAL A O 1
ATOM 897 N N . LEU A 1 121 ? -5.848 0.535 1.405 1.00 97.75 121 LEU A N 1
ATOM 898 C CA . LEU A 1 121 ? -4.488 0.128 1.065 1.00 97.75 121 LEU A CA 1
ATOM 899 C C . LEU A 1 121 ? -4.206 0.574 -0.370 1.00 97.75 121 LEU A C 1
ATOM 901 O O . LEU A 1 121 ? -4.612 -0.086 -1.328 1.00 97.75 121 LEU A O 1
ATOM 905 N N . LEU A 1 122 ? -3.539 1.714 -0.522 1.00 98.25 122 LEU A N 1
ATOM 906 C CA . LEU A 1 122 ? -3.123 2.234 -1.818 1.00 98.25 122 LEU A CA 1
ATOM 907 C C . LEU A 1 122 ? -1.767 1.617 -2.168 1.00 98.25 122 LEU A C 1
ATOM 909 O O . LEU A 1 122 ? -0.751 1.973 -1.577 1.00 98.25 122 LEU A O 1
ATOM 913 N N . VAL A 1 123 ? -1.749 0.690 -3.124 1.00 97.69 123 VAL A N 1
ATOM 914 C CA . VAL A 1 123 ? -0.540 -0.043 -3.526 1.00 97.69 123 VAL A CA 1
ATOM 915 C C . VAL A 1 123 ? 0.020 0.568 -4.802 1.00 97.69 123 VAL A C 1
ATOM 917 O O . VAL A 1 123 ? -0.533 0.365 -5.881 1.00 97.69 123 VAL A O 1
ATOM 920 N N . HIS A 1 124 ? 1.115 1.313 -4.681 1.00 97.19 124 HIS A N 1
ATOM 921 C CA . HIS A 1 124 ? 1.824 1.913 -5.805 1.00 97.19 124 HIS A CA 1
ATOM 922 C C . HIS A 1 124 ? 2.988 1.013 -6.236 1.00 97.19 124 HIS A C 1
ATOM 924 O O . HIS A 1 124 ? 3.948 0.848 -5.490 1.00 97.19 124 HIS A O 1
ATOM 930 N N . ALA A 1 125 ? 2.909 0.400 -7.418 1.00 94.94 125 ALA A N 1
ATOM 931 C CA . ALA A 1 125 ? 3.892 -0.589 -7.878 1.00 94.94 125 ALA A CA 1
ATOM 932 C C . ALA A 1 125 ? 4.062 -0.569 -9.402 1.00 94.94 125 ALA A C 1
ATOM 934 O O . ALA A 1 125 ? 3.186 -0.086 -10.118 1.00 94.94 125 ALA A O 1
ATOM 935 N N . SER A 1 126 ? 5.180 -1.089 -9.909 1.00 89.00 126 SER A N 1
ATOM 936 C CA . SER A 1 126 ? 5.351 -1.344 -11.346 1.00 89.00 126 SER A CA 1
ATOM 937 C C . SER A 1 126 ? 4.359 -2.406 -11.851 1.00 89.00 126 SER A C 1
ATOM 939 O O . SER A 1 126 ? 3.861 -3.215 -11.064 1.00 89.00 126 SER A O 1
ATOM 941 N N . ALA A 1 127 ? 4.048 -2.360 -13.152 1.00 80.38 127 ALA A N 1
ATOM 942 C CA . ALA A 1 127 ? 3.195 -3.341 -13.833 1.00 80.38 127 ALA A CA 1
ATOM 943 C C . ALA A 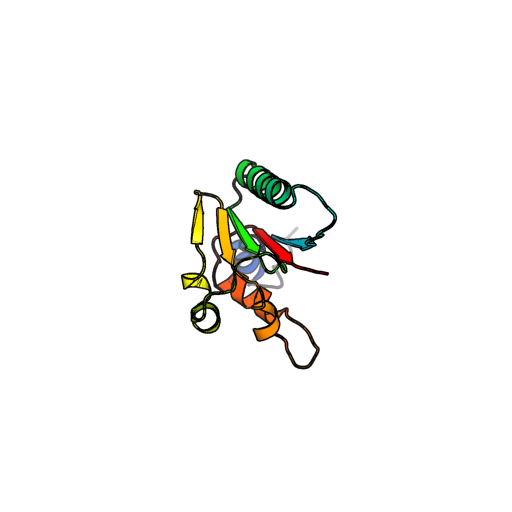1 127 ? 3.919 -4.666 -14.108 1.00 80.38 127 ALA A C 1
ATOM 945 O O . ALA A 1 127 ? 5.164 -4.636 -14.245 1.00 80.38 127 ALA A O 1
#